Protein AF-A0A0M9YTD0-F1 (afdb_monomer)

Foldseek 3Di:
DPDPDDDDPVVVVVVVVVVVVVVVVVVVVVVLLVVLLVVLVVPDALVVSCVVPVNDSVVSCVSCVVSVSDPPDDDPDDPVNVVVVVVVPDDDD

Secondary structure (DSSP, 8-state):
-----PPPHHHHHHHHHHHHHHHHHHHHHHHHHHHHHHHHHHT--HHHHHHHHS--HHHHHHHHHHTT----PPPSSSHHHHHHHHHHT----

Sequence (93 aa):
MATDHTPDDENQRIYARHKRHHEAAKAELEEVRKRAADDLLAGSTPAELAKLTGLSDEFFRRIARNVGAERKREPTVGREIEAKRAQAAEPSK

Ra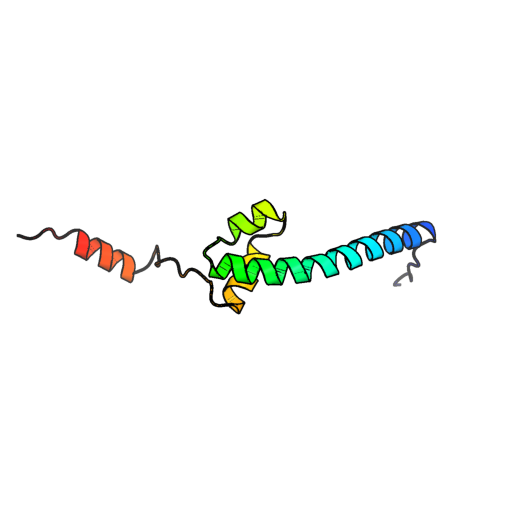dius of gyration: 23.82 Å; Cα contacts (8 Å, |Δi|>4): 39; chains: 1; bounding box: 40×36×78 Å

Solvent-accessible surface area (backbone atoms only — not comparable to full-atom values): 5603 Å² total; per-residue (Å²): 132,87,74,86,80,72,76,52,75,66,54,50,49,54,50,53,53,51,49,52,54,52,54,54,51,53,58,52,49,56,55,51,52,55,52,49,48,55,42,29,66,75,64,53,50,38,63,59,54,16,70,75,69,74,49,57,43,66,62,40,46,53,46,24,57,74,73,67,43,56,78,78,71,76,76,88,70,56,72,70,45,54,51,53,51,55,60,71,68,60,74,81,129

Mean predicted aligned error: 10.69 Å

Nearest PDB structures (foldseek):
  7dwm-assembly1_B  TM=4.301E-01  e=1.533E+00  Hapunavirus VP882
  2zuc-assembly1_B  TM=4.796E-01  e=1.990E+00  Saccharolobus solfataricus
  6fal-assembly1_A  TM=6.352E-01  e=8.358E+00  Escherichia coli
  1tro-assembly2_E  TM=6.408E-01  e=8.921E+00  Escherichia coli str. K-12 substr. W3110

pLDDT: mean 85.11, std 11.89, range [45.44, 95.94]

Structure (mmCIF, N/CA/C/O backbone):
data_AF-A0A0M9YTD0-F1
#
_entry.id   AF-A0A0M9YTD0-F1
#
loop_
_atom_site.group_PDB
_atom_site.id
_atom_site.type_symbol
_atom_site.label_atom_id
_atom_site.label_alt_id
_atom_site.label_comp_id
_atom_site.label_asym_id
_atom_site.label_entity_id
_atom_site.label_seq_id
_atom_site.pdbx_PDB_ins_code
_atom_site.Cartn_x
_atom_site.Cartn_y
_atom_site.Cartn_z
_atom_site.occupancy
_atom_site.B_iso_or_equiv
_atom_site.auth_seq_id
_atom_site.auth_comp_id
_atom_site.auth_asym_id
_atom_site.auth_atom_id
_atom_site.pdbx_PDB_model_num
ATOM 1 N N . MET A 1 1 ? 3.440 26.827 -31.242 1.00 45.44 1 MET A N 1
ATOM 2 C CA . MET A 1 1 ? 4.005 25.690 -31.993 1.00 45.44 1 MET A CA 1
ATOM 3 C C . MET A 1 1 ? 4.343 24.619 -30.973 1.00 45.44 1 MET A C 1
ATOM 5 O O . MET A 1 1 ? 5.277 24.821 -30.210 1.00 45.44 1 MET A O 1
ATOM 9 N N . ALA A 1 2 ? 3.533 23.566 -30.865 1.00 57.47 2 ALA A N 1
ATOM 10 C CA . ALA A 1 2 ? 3.935 22.388 -30.105 1.00 57.47 2 ALA A CA 1
ATOM 11 C C . ALA A 1 2 ? 4.962 21.666 -30.979 1.00 57.47 2 ALA A C 1
ATOM 13 O O . ALA A 1 2 ? 4.621 21.197 -32.059 1.00 57.47 2 ALA A O 1
ATOM 14 N N . THR A 1 3 ? 6.237 21.703 -30.605 1.00 64.56 3 THR A N 1
ATOM 15 C CA . THR A 1 3 ? 7.239 20.869 -31.268 1.00 64.56 3 THR A CA 1
ATOM 16 C C . THR A 1 3 ? 6.958 19.435 -30.858 1.00 64.56 3 THR A C 1
ATOM 18 O O . THR A 1 3 ? 7.052 19.128 -29.668 1.00 64.56 3 THR A O 1
ATOM 21 N N . ASP A 1 4 ? 6.592 18.594 -31.824 1.00 73.62 4 ASP A N 1
ATOM 22 C CA . ASP A 1 4 ? 6.417 17.155 -31.640 1.00 73.62 4 ASP A CA 1
ATOM 23 C C . ASP A 1 4 ? 7.761 16.546 -31.221 1.00 73.62 4 ASP A C 1
ATOM 25 O O . ASP A 1 4 ? 8.602 16.162 -32.035 1.00 73.62 4 ASP A O 1
ATOM 29 N N . HIS A 1 5 ? 8.007 16.547 -29.913 1.00 77.56 5 HIS A N 1
ATOM 30 C CA . HIS A 1 5 ? 9.204 15.980 -29.325 1.00 77.56 5 HIS A CA 1
ATOM 31 C C . HIS A 1 5 ? 9.121 14.459 -29.438 1.00 77.56 5 HIS A C 1
ATOM 33 O O . HIS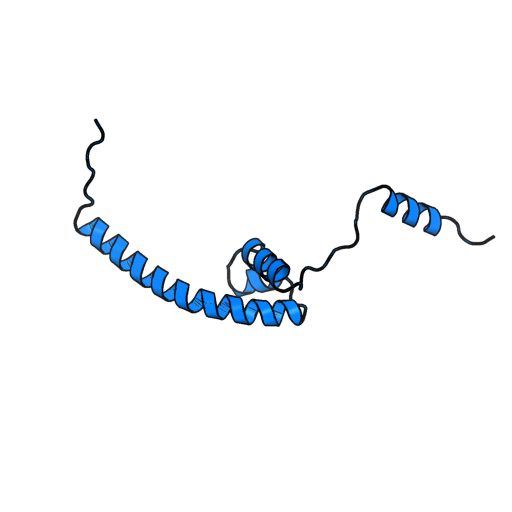 A 1 5 ? 8.332 13.814 -28.747 1.00 77.56 5 HIS A O 1
ATOM 39 N N . THR A 1 6 ? 9.948 13.895 -30.315 1.00 79.75 6 THR A N 1
ATOM 40 C CA . THR A 1 6 ? 10.161 12.449 -30.389 1.00 79.75 6 THR A CA 1
ATOM 41 C C . THR A 1 6 ? 11.368 12.102 -29.516 1.00 79.75 6 THR A C 1
ATOM 43 O O . THR A 1 6 ? 12.451 12.634 -29.777 1.00 79.75 6 THR A O 1
ATOM 46 N N . PRO A 1 7 ? 11.218 11.251 -28.484 1.00 79.81 7 PRO A N 1
ATOM 47 C CA . PRO A 1 7 ? 12.346 10.804 -27.675 1.00 79.81 7 PRO A CA 1
ATOM 48 C C . PRO A 1 7 ? 13.363 10.060 -28.541 1.00 79.81 7 PRO A C 1
ATOM 50 O O . PRO A 1 7 ? 12.980 9.215 -29.354 1.00 79.81 7 PRO A O 1
ATOM 53 N N . ASP A 1 8 ? 14.646 10.350 -28.343 1.00 87.06 8 ASP A N 1
ATOM 54 C CA . ASP A 1 8 ? 15.737 9.621 -28.993 1.00 87.06 8 ASP A CA 1
ATOM 55 C C . ASP A 1 8 ? 15.798 8.139 -28.559 1.00 87.06 8 ASP A C 1
ATOM 57 O O . ASP A 1 8 ? 15.155 7.702 -27.597 1.00 87.06 8 ASP A O 1
ATOM 61 N N . ASP A 1 9 ? 16.578 7.342 -29.290 1.00 86.81 9 ASP A N 1
ATOM 62 C CA . ASP A 1 9 ? 16.686 5.894 -29.076 1.00 86.81 9 ASP A CA 1
ATOM 63 C C . ASP A 1 9 ? 17.193 5.524 -27.672 1.00 86.81 9 ASP A C 1
ATOM 65 O O . ASP A 1 9 ? 16.851 4.462 -27.140 1.00 86.81 9 ASP A O 1
ATOM 69 N N . GLU A 1 10 ? 18.009 6.378 -27.051 1.00 88.75 10 GLU A N 1
ATOM 70 C CA . GLU A 1 10 ? 18.512 6.161 -25.695 1.00 88.75 10 GLU A CA 1
ATOM 71 C C . GLU A 1 10 ? 17.387 6.317 -24.667 1.00 88.75 10 GLU A C 1
ATOM 73 O O . GLU A 1 10 ? 17.163 5.417 -23.847 1.00 88.75 10 GLU A O 1
ATOM 78 N N . ASN A 1 11 ? 16.605 7.392 -24.773 1.00 90.12 11 ASN A N 1
ATOM 79 C CA . ASN A 1 11 ? 15.432 7.622 -23.938 1.00 90.12 11 ASN A CA 1
ATOM 80 C C . ASN A 1 11 ? 14.396 6.506 -24.105 1.00 90.12 11 ASN A C 1
ATOM 82 O O . ASN A 1 11 ? 13.882 5.981 -23.113 1.00 90.12 11 ASN A O 1
ATOM 86 N N . GLN A 1 12 ? 14.144 6.057 -25.338 1.00 91.69 12 GLN A N 1
ATOM 87 C CA . GLN A 1 12 ? 13.238 4.933 -25.589 1.00 91.69 12 GLN A CA 1
ATOM 88 C C . GLN A 1 12 ? 13.693 3.647 -24.883 1.00 91.69 12 GLN A C 1
ATOM 90 O O . GLN A 1 12 ? 12.871 2.946 -24.284 1.00 91.69 12 GLN A O 1
ATOM 95 N N . ARG A 1 13 ? 14.998 3.343 -24.879 1.00 91.81 13 ARG A N 1
ATOM 96 C CA . ARG A 1 13 ? 15.550 2.177 -24.163 1.00 91.81 13 ARG A CA 1
ATOM 97 C C . ARG A 1 13 ? 15.415 2.313 -22.648 1.00 91.81 13 ARG A C 1
ATOM 99 O O . ARG A 1 13 ? 15.050 1.337 -21.987 1.00 91.81 13 ARG A O 1
ATOM 106 N N . ILE A 1 14 ? 15.675 3.500 -22.096 1.00 92.94 14 ILE A N 1
ATOM 107 C CA . ILE A 1 14 ? 15.513 3.779 -20.661 1.00 92.94 14 ILE A CA 1
ATOM 108 C C . ILE A 1 14 ? 14.053 3.570 -20.246 1.00 92.94 14 ILE A C 1
ATOM 110 O O . ILE A 1 14 ? 13.785 2.845 -19.283 1.00 92.94 14 ILE A O 1
ATOM 114 N N . TYR A 1 15 ? 13.107 4.129 -21.000 1.00 92.50 15 TYR A N 1
ATOM 115 C CA . TYR A 1 15 ? 11.682 3.989 -20.713 1.00 92.50 15 TYR A CA 1
ATOM 116 C C . TYR A 1 15 ? 11.188 2.556 -20.889 1.00 92.50 15 TYR A C 1
ATOM 118 O O . TYR A 1 15 ? 10.432 2.070 -20.051 1.00 92.50 15 TYR A O 1
ATOM 126 N N . ALA A 1 16 ? 11.657 1.834 -21.909 1.00 92.56 16 ALA A N 1
ATOM 127 C CA . ALA A 1 16 ? 11.325 0.424 -22.085 1.00 92.56 16 ALA A CA 1
ATOM 128 C C . ALA A 1 16 ? 11.822 -0.435 -20.909 1.00 92.56 16 ALA A C 1
ATOM 130 O O . ALA A 1 16 ? 11.089 -1.301 -20.427 1.00 92.56 16 ALA A O 1
ATOM 131 N N . ARG A 1 17 ? 13.037 -0.177 -20.403 1.00 92.38 17 ARG A N 1
ATOM 132 C CA . ARG A 1 17 ? 13.567 -0.858 -19.211 1.00 92.38 17 ARG A CA 1
ATOM 133 C C . ARG A 1 17 ? 12.723 -0.542 -17.978 1.00 92.38 17 ARG A C 1
ATOM 135 O O . ARG A 1 17 ? 12.312 -1.463 -17.279 1.00 92.38 17 ARG A O 1
ATOM 142 N N . HIS A 1 18 ? 12.422 0.734 -17.742 1.00 92.81 18 HIS A N 1
ATOM 143 C CA . HIS A 1 18 ? 11.574 1.147 -16.624 1.00 92.81 18 HIS A CA 1
ATOM 144 C C . HIS A 1 18 ? 10.179 0.506 -16.695 1.00 92.81 18 HIS A C 1
ATOM 146 O O . HIS A 1 18 ? 9.712 -0.051 -15.704 1.00 92.81 18 HIS A O 1
ATOM 152 N N . LYS A 1 19 ? 9.551 0.500 -17.878 1.00 93.38 19 LYS A N 1
ATOM 153 C CA . LYS A 1 19 ? 8.239 -0.112 -18.112 1.00 93.38 19 LYS A CA 1
ATOM 154 C C . LYS A 1 19 ? 8.214 -1.586 -17.707 1.00 93.38 19 LYS A C 1
ATOM 156 O O . LYS A 1 19 ? 7.304 -1.986 -16.992 1.00 93.38 19 LYS A O 1
ATOM 161 N N . ARG A 1 20 ? 9.223 -2.373 -18.094 1.00 92.31 20 ARG A N 1
ATOM 162 C CA . ARG A 1 20 ? 9.306 -3.801 -17.731 1.00 92.31 20 ARG A CA 1
ATOM 163 C C . ARG A 1 20 ? 9.374 -4.012 -16.219 1.00 92.31 20 ARG A C 1
ATOM 165 O O . ARG A 1 20 ? 8.660 -4.858 -15.691 1.00 92.31 20 ARG A O 1
ATOM 172 N N . HIS A 1 21 ? 10.197 -3.230 -15.518 1.00 90.81 21 HIS A N 1
ATOM 173 C CA . HIS A 1 21 ? 10.273 -3.304 -14.055 1.00 90.81 21 HIS A CA 1
ATOM 174 C C . HIS A 1 21 ? 8.951 -2.906 -13.397 1.00 90.81 21 HIS A C 1
ATOM 176 O O . HIS A 1 21 ? 8.501 -3.567 -12.468 1.00 90.81 21 HIS A O 1
ATOM 182 N N . HIS A 1 22 ? 8.303 -1.858 -13.906 1.00 90.94 22 HIS A N 1
ATOM 183 C CA . HIS A 1 22 ? 7.012 -1.412 -13.399 1.00 90.94 22 HIS A CA 1
ATOM 184 C C . HIS A 1 22 ? 5.903 -2.449 -13.640 1.00 90.94 22 HIS A C 1
ATOM 186 O O . HIS A 1 22 ? 5.047 -2.654 -12.784 1.00 90.94 22 HIS A O 1
ATOM 192 N N . GLU A 1 23 ? 5.899 -3.124 -14.789 1.00 90.25 23 GLU A N 1
ATOM 193 C CA . GLU A 1 23 ? 4.950 -4.204 -15.085 1.00 90.25 23 GLU A CA 1
ATOM 194 C C . GLU A 1 23 ? 5.140 -5.406 -14.153 1.00 90.25 23 GLU A C 1
ATOM 196 O O . GLU A 1 23 ? 4.150 -5.922 -13.635 1.00 90.25 23 GLU A O 1
ATOM 201 N N . ALA A 1 24 ? 6.386 -5.798 -13.871 1.00 86.94 24 ALA A N 1
ATOM 202 C CA . ALA A 1 24 ? 6.682 -6.837 -12.884 1.00 86.94 24 ALA A CA 1
ATOM 203 C C . ALA A 1 24 ? 6.209 -6.431 -11.475 1.00 86.94 24 ALA A C 1
ATOM 205 O O . ALA A 1 24 ? 5.457 -7.167 -10.841 1.00 86.94 24 ALA A O 1
ATOM 206 N N . ALA A 1 25 ? 6.536 -5.210 -11.038 1.00 87.00 25 ALA A N 1
ATOM 207 C CA . ALA A 1 25 ? 6.090 -4.675 -9.750 1.00 87.00 25 ALA A CA 1
ATOM 208 C C . ALA A 1 25 ? 4.556 -4.599 -9.642 1.00 87.00 25 ALA A C 1
ATOM 210 O O . ALA A 1 25 ? 3.983 -4.790 -8.571 1.00 87.00 25 ALA A O 1
ATOM 211 N N . LYS A 1 26 ? 3.858 -4.347 -10.756 1.00 87.62 26 LYS A N 1
ATOM 212 C CA . LYS A 1 26 ? 2.392 -4.338 -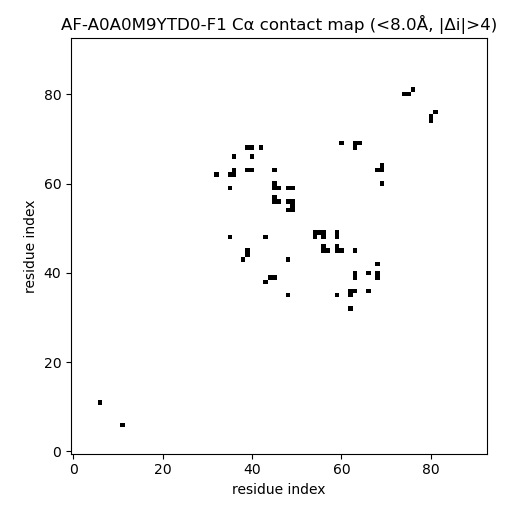10.792 1.00 87.62 26 LYS A CA 1
ATOM 213 C C . LYS A 1 26 ? 1.799 -5.724 -10.525 1.00 87.62 26 LYS A C 1
ATOM 215 O O . LYS A 1 26 ? 0.753 -5.799 -9.886 1.00 87.62 26 LYS A O 1
ATOM 220 N N . ALA A 1 27 ? 2.437 -6.793 -11.000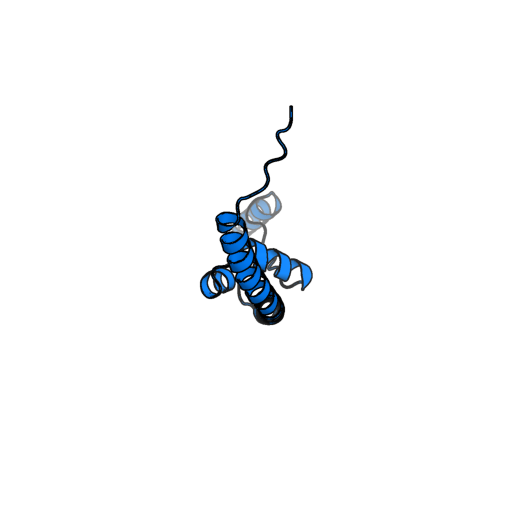 1.00 85.50 27 ALA A N 1
ATOM 221 C CA . ALA A 1 27 ? 1.988 -8.156 -10.722 1.00 85.50 27 ALA A CA 1
ATOM 222 C C . ALA A 1 27 ? 2.115 -8.485 -9.225 1.00 85.50 27 ALA A C 1
ATOM 224 O O . ALA A 1 27 ? 1.156 -8.960 -8.619 1.00 85.50 27 ALA A O 1
ATOM 225 N N . GLU A 1 28 ? 3.250 -8.135 -8.617 1.00 89.50 28 GLU A N 1
ATOM 226 C CA . GLU A 1 28 ? 3.492 -8.306 -7.177 1.00 89.50 28 GLU A CA 1
ATOM 227 C C . GLU A 1 28 ? 2.519 -7.472 -6.326 1.00 89.50 28 GLU A C 1
ATOM 229 O O . GLU A 1 28 ? 2.009 -7.937 -5.308 1.00 89.50 28 GLU A O 1
ATOM 234 N N . LEU A 1 29 ? 2.179 -6.257 -6.772 1.00 91.12 29 LEU A N 1
ATOM 235 C CA . LEU A 1 29 ? 1.232 -5.376 -6.080 1.00 91.12 29 LEU A CA 1
ATOM 236 C C . LEU A 1 29 ? -0.158 -5.999 -5.892 1.00 91.12 29 LEU A C 1
ATOM 238 O O . LEU A 1 29 ? -0.813 -5.713 -4.888 1.00 91.12 29 LEU A O 1
ATOM 242 N N . GLU A 1 30 ? -0.633 -6.829 -6.824 1.00 91.00 30 GLU A N 1
ATOM 243 C CA . GLU A 1 30 ? -1.923 -7.510 -6.656 1.00 91.00 30 GLU A CA 1
ATOM 244 C C . GLU A 1 30 ? -1.865 -8.584 -5.562 1.00 91.00 30 GLU A C 1
ATOM 246 O O . GLU A 1 30 ? -2.832 -8.759 -4.817 1.00 91.00 30 GLU A O 1
ATOM 251 N N . GLU A 1 31 ? -0.733 -9.271 -5.411 1.00 92.06 31 GLU A N 1
ATOM 252 C CA . GLU A 1 31 ? -0.519 -10.222 -4.319 1.00 92.06 31 GLU A CA 1
ATOM 253 C C . GLU A 1 31 ? -0.413 -9.500 -2.971 1.00 92.06 31 GLU A C 1
ATOM 255 O O . GLU A 1 31 ? -1.093 -9.877 -2.012 1.00 92.06 31 GLU A O 1
ATOM 260 N N . VAL A 1 32 ? 0.323 -8.383 -2.929 1.00 93.94 32 VAL A N 1
ATOM 261 C CA . VAL A 1 32 ? 0.401 -7.510 -1.748 1.00 93.94 32 VAL A CA 1
ATOM 262 C C . VAL A 1 32 ? -0.986 -7.027 -1.332 1.00 93.94 32 VAL A C 1
ATOM 264 O O . VAL A 1 32 ? -1.300 -7.050 -0.147 1.00 93.94 32 VAL A O 1
ATOM 267 N N . ARG A 1 33 ? -1.854 -6.626 -2.273 1.00 94.31 33 ARG A N 1
ATOM 268 C CA . ARG A 1 33 ? -3.227 -6.199 -1.945 1.00 94.31 33 ARG A CA 1
ATOM 269 C C . ARG A 1 33 ? -4.048 -7.300 -1.293 1.00 94.31 33 ARG A C 1
ATOM 271 O O . ARG A 1 33 ? -4.748 -7.019 -0.323 1.00 94.31 33 ARG A O 1
ATOM 278 N N . LYS A 1 34 ? -3.986 -8.520 -1.833 1.00 93.75 34 LYS A N 1
AT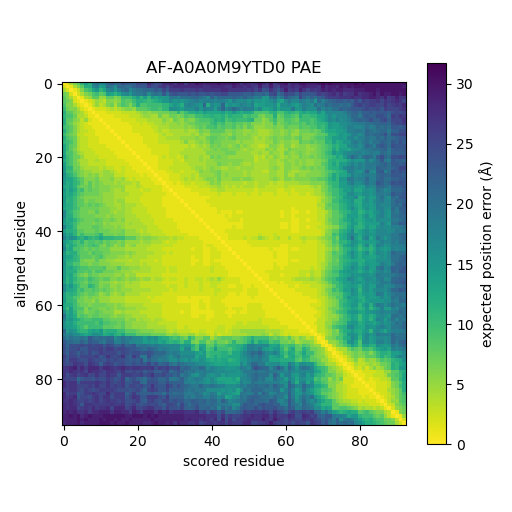OM 279 C CA . LYS A 1 34 ? -4.713 -9.671 -1.280 1.00 93.75 34 LYS A CA 1
ATOM 280 C C . LYS A 1 34 ? -4.240 -9.959 0.136 1.00 93.75 34 LYS A C 1
ATOM 282 O O . LYS A 1 34 ? -5.055 -10.001 1.048 1.00 93.75 34 LYS A O 1
ATOM 287 N N . ARG A 1 35 ? -2.923 -10.050 0.332 1.00 95.56 35 ARG A N 1
ATOM 288 C CA . ARG A 1 35 ? -2.368 -10.342 1.651 1.00 95.56 35 ARG A CA 1
ATOM 289 C C . ARG A 1 35 ? -2.645 -9.229 2.660 1.00 95.56 35 ARG A C 1
ATOM 291 O O . ARG A 1 35 ? -3.024 -9.504 3.791 1.00 95.56 35 ARG A O 1
ATOM 298 N N . ALA A 1 36 ? -2.543 -7.975 2.225 1.00 95.94 36 ALA A N 1
ATOM 299 C CA . ALA A 1 36 ? -2.859 -6.825 3.056 1.00 95.94 36 ALA A CA 1
ATOM 300 C C . ALA A 1 36 ? -4.321 -6.816 3.514 1.00 95.94 36 ALA A C 1
ATOM 302 O O . ALA A 1 36 ? -4.586 -6.417 4.641 1.00 95.94 36 ALA A O 1
ATOM 303 N N . ALA A 1 37 ? -5.270 -7.245 2.676 1.00 95.12 37 ALA A N 1
ATOM 304 C CA . ALA A 1 37 ? -6.667 -7.373 3.085 1.00 95.12 37 ALA A CA 1
ATOM 305 C C . ALA A 1 37 ? -6.831 -8.367 4.246 1.00 95.12 37 ALA A C 1
ATOM 307 O O . ALA A 1 37 ? -7.471 -8.027 5.243 1.00 95.12 37 ALA A O 1
ATOM 308 N N . ASP A 1 38 ? -6.210 -9.544 4.142 1.00 95.38 38 ASP A N 1
ATOM 309 C CA . ASP A 1 38 ? -6.244 -10.572 5.188 1.00 95.38 38 ASP A CA 1
ATOM 310 C C . ASP A 1 38 ? -5.590 -10.072 6.484 1.00 95.38 38 ASP A C 1
ATOM 312 O O . ASP A 1 38 ? -6.168 -10.193 7.564 1.00 95.38 38 ASP A O 1
ATOM 316 N N . ASP A 1 39 ? -4.416 -9.444 6.379 1.00 95.44 39 ASP A N 1
ATOM 317 C CA . ASP A 1 39 ? -3.675 -8.931 7.534 1.00 95.44 39 ASP A CA 1
ATOM 318 C C . ASP A 1 39 ? -4.431 -7.772 8.220 1.00 95.44 39 ASP A C 1
ATOM 320 O O . ASP A 1 39 ? -4.490 -7.694 9.450 1.00 95.44 39 ASP A O 1
ATOM 324 N N . LEU A 1 40 ? -5.083 -6.888 7.452 1.00 94.56 40 LEU A N 1
ATOM 325 C CA . LEU A 1 40 ? -5.930 -5.817 7.994 1.00 94.56 40 LEU A CA 1
ATOM 326 C C . LEU A 1 40 ? -7.149 -6.379 8.741 1.00 94.56 40 LEU A C 1
ATOM 328 O O . LEU A 1 40 ? -7.483 -5.878 9.815 1.00 94.56 40 LEU A O 1
ATOM 332 N N . LEU A 1 41 ? -7.787 -7.429 8.212 1.00 92.56 41 LEU A N 1
ATOM 333 C CA . LEU A 1 41 ? -8.884 -8.131 8.890 1.00 92.56 41 LEU A CA 1
ATOM 334 C C . LEU A 1 41 ? -8.407 -8.867 10.151 1.00 92.56 41 LEU A C 1
ATOM 336 O O . LEU A 1 41 ? -9.132 -8.906 11.143 1.00 92.56 41 LEU A O 1
ATOM 340 N N . ALA A 1 42 ? -7.176 -9.386 10.147 1.00 93.38 42 ALA A N 1
ATOM 341 C CA . ALA A 1 42 ? -6.535 -9.987 11.317 1.00 93.38 42 ALA A CA 1
ATOM 342 C C . ALA A 1 42 ? -6.121 -8.956 12.386 1.00 93.38 42 ALA A C 1
ATOM 344 O O . ALA A 1 42 ? -5.805 -9.325 13.517 1.00 93.38 42 ALA A O 1
ATOM 345 N N . GLY A 1 43 ? -6.151 -7.660 12.058 1.00 91.00 43 GLY A N 1
ATOM 346 C CA . GLY A 1 43 ? -5.911 -6.567 12.996 1.00 91.00 43 GLY A CA 1
ATOM 347 C C . GLY A 1 43 ? -4.563 -5.861 12.845 1.00 91.00 43 GLY A C 1
ATOM 348 O O . GLY A 1 43 ? -4.218 -5.052 13.712 1.00 91.00 43 GLY A O 1
ATOM 349 N N . SER A 1 44 ? -3.813 -6.095 11.770 1.00 93.31 44 SER A N 1
ATOM 350 C CA . SER A 1 44 ? -2.677 -5.236 11.428 1.00 93.31 44 SER A CA 1
ATOM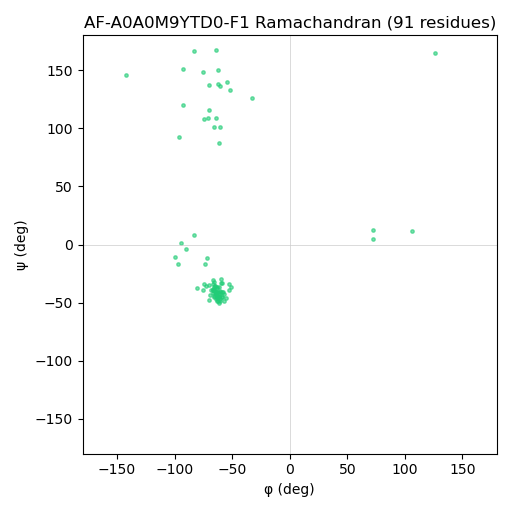 351 C C . SER A 1 44 ? -3.140 -3.809 11.131 1.00 93.31 44 SER A C 1
ATOM 353 O O . SER A 1 44 ? -4.257 -3.563 10.672 1.00 93.31 44 SER A O 1
ATOM 355 N N . THR A 1 45 ? -2.282 -2.831 11.405 1.00 93.25 45 THR A N 1
ATOM 356 C CA . THR A 1 45 ? -2.554 -1.428 11.089 1.00 93.25 45 THR A CA 1
ATOM 357 C C . THR A 1 45 ? -2.000 -1.044 9.713 1.00 93.25 45 THR A C 1
ATOM 359 O O . THR A 1 45 ? -0.960 -1.555 9.296 1.00 93.25 45 THR A O 1
ATOM 362 N N . PRO A 1 46 ? -2.619 -0.067 9.017 1.00 93.56 46 PRO A N 1
ATOM 363 C CA . PRO A 1 46 ? -2.078 0.469 7.766 1.00 93.56 46 PRO A CA 1
ATOM 364 C C . PRO A 1 46 ? -0.620 0.948 7.859 1.00 93.56 46 PRO A C 1
ATOM 366 O O . PRO A 1 46 ? 0.129 0.795 6.901 1.00 93.56 46 PRO A O 1
ATOM 369 N N . ALA A 1 47 ? -0.210 1.494 9.010 1.00 93.69 47 ALA A N 1
ATOM 370 C CA . ALA A 1 47 ? 1.149 1.989 9.232 1.00 93.69 47 ALA A CA 1
ATOM 371 C C . ALA A 1 47 ? 2.182 0.854 9.373 1.00 93.69 47 ALA A C 1
ATOM 373 O O . ALA A 1 47 ? 3.312 0.978 8.905 1.00 93.69 47 ALA A O 1
ATOM 374 N N . GLU A 1 48 ? 1.806 -0.271 9.991 1.00 94.50 48 GLU A N 1
ATOM 375 C CA . GLU A 1 48 ? 2.674 -1.454 10.077 1.00 94.50 48 GLU A CA 1
ATOM 376 C C . GLU A 1 48 ? 2.915 -2.056 8.690 1.00 94.50 48 GLU A C 1
ATOM 378 O O . GLU A 1 48 ? 4.059 -2.338 8.332 1.00 94.50 48 GLU A O 1
ATOM 383 N N . LEU A 1 49 ? 1.860 -2.176 7.878 1.00 94.94 49 LEU A N 1
ATOM 384 C CA . LEU A 1 49 ? 1.971 -2.690 6.511 1.00 94.94 49 LEU A CA 1
ATOM 385 C C . LEU A 1 49 ? 2.775 -1.751 5.600 1.00 94.94 49 LEU A C 1
ATOM 387 O O . LEU A 1 49 ? 3.600 -2.214 4.810 1.00 94.94 49 LEU A O 1
ATOM 391 N N . ALA A 1 50 ? 2.604 -0.436 5.749 1.00 95.62 50 ALA A N 1
ATOM 392 C CA . ALA A 1 50 ? 3.418 0.563 5.058 1.00 95.62 50 ALA A CA 1
ATOM 393 C C . ALA A 1 50 ? 4.907 0.419 5.384 1.00 95.62 50 ALA A C 1
ATOM 395 O O . ALA A 1 50 ? 5.743 0.374 4.483 1.00 95.62 50 ALA A O 1
ATOM 396 N N . LYS A 1 51 ? 5.244 0.245 6.666 1.00 95.94 51 LYS A N 1
ATOM 397 C CA . LYS A 1 51 ? 6.631 0.051 7.104 1.00 95.94 51 LYS A CA 1
ATOM 398 C C . LYS A 1 51 ? 7.264 -1.224 6.536 1.00 95.94 51 LYS A C 1
ATOM 400 O O . LYS A 1 51 ? 8.452 -1.212 6.231 1.00 95.94 51 LYS A O 1
ATOM 405 N N . LEU A 1 52 ? 6.497 -2.309 6.408 1.00 94.56 52 LEU A N 1
ATOM 406 C CA . LEU A 1 52 ? 6.996 -3.588 5.888 1.00 94.56 52 LEU A CA 1
ATOM 407 C C . LEU A 1 52 ? 7.189 -3.582 4.370 1.00 94.56 52 LEU A C 1
ATOM 409 O O . LEU A 1 52 ? 8.142 -4.167 3.868 1.00 94.56 52 LEU A O 1
ATOM 413 N N . THR A 1 53 ? 6.278 -2.939 3.645 1.00 92.81 53 THR A N 1
ATOM 414 C CA . THR A 1 53 ? 6.242 -2.990 2.174 1.00 92.81 53 THR A CA 1
ATOM 415 C C . THR A 1 53 ? 6.926 -1.801 1.505 1.00 92.81 53 THR A C 1
ATOM 417 O O . THR A 1 53 ? 7.194 -1.844 0.308 1.00 92.81 53 THR A O 1
ATOM 420 N N . GLY A 1 54 ? 7.171 -0.715 2.244 1.00 93.31 54 GLY A N 1
ATOM 421 C CA . GLY A 1 54 ? 7.645 0.555 1.691 1.00 93.31 54 GLY A CA 1
ATOM 422 C C . GLY A 1 54 ? 6.582 1.326 0.896 1.00 93.31 54 GLY 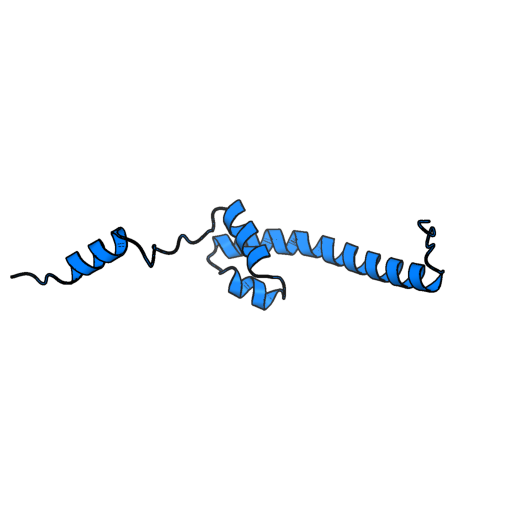A C 1
ATOM 423 O O . GLY A 1 54 ? 6.892 2.367 0.316 1.00 93.31 54 GLY A O 1
ATOM 424 N N . LEU A 1 55 ? 5.335 0.841 0.856 1.00 93.81 55 LEU A N 1
ATOM 425 C CA . LEU A 1 55 ? 4.203 1.540 0.246 1.00 93.81 55 LEU A CA 1
ATOM 426 C C . LEU A 1 55 ? 3.607 2.562 1.225 1.00 93.81 55 LEU A C 1
ATOM 428 O O . LEU A 1 55 ? 3.892 2.553 2.419 1.00 93.81 55 LEU A O 1
ATOM 432 N N . SER A 1 56 ? 2.761 3.463 0.725 1.00 95.06 56 SER A N 1
ATOM 433 C CA . SER A 1 56 ? 2.174 4.518 1.556 1.00 95.06 56 SER A CA 1
ATOM 434 C C . SER A 1 56 ? 1.060 4.010 2.476 1.00 95.06 56 SER A C 1
ATOM 436 O O . SER A 1 56 ? 0.270 3.143 2.106 1.00 95.06 56 SER A O 1
ATOM 438 N N . ASP A 1 57 ? 0.904 4.632 3.647 1.00 93.75 57 ASP A N 1
ATOM 439 C CA . ASP A 1 57 ? -0.217 4.366 4.559 1.00 93.75 57 ASP A CA 1
ATOM 440 C C . ASP A 1 57 ? -1.586 4.481 3.871 1.00 93.75 57 ASP A C 1
ATOM 442 O O . ASP A 1 57 ? -2.494 3.697 4.147 1.00 93.75 57 ASP A O 1
ATOM 446 N N . GLU A 1 58 ? -1.760 5.465 2.979 1.00 95.50 58 GLU A N 1
ATOM 447 C CA . GLU A 1 58 ? -3.042 5.703 2.301 1.00 95.50 58 GLU A CA 1
ATOM 448 C C . GLU A 1 58 ? -3.414 4.556 1.355 1.00 95.50 58 GLU A C 1
ATOM 450 O O . GLU A 1 58 ? -4.598 4.236 1.220 1.00 95.50 58 GLU A O 1
ATOM 455 N N . PHE A 1 59 ? -2.423 3.877 0.764 1.00 95.25 59 PHE A N 1
ATOM 456 C CA . PHE A 1 59 ? -2.657 2.661 -0.013 1.00 95.25 59 PHE A CA 1
ATOM 457 C C . PHE A 1 59 ? -3.368 1.601 0.840 1.00 95.25 59 PHE A C 1
ATOM 459 O O . PHE A 1 59 ? -4.413 1.085 0.440 1.00 95.25 59 PHE A O 1
ATOM 466 N N . PHE A 1 60 ? -2.874 1.348 2.054 1.00 95.81 60 PHE A N 1
ATOM 467 C CA . PHE A 1 60 ? -3.467 0.373 2.972 1.00 95.81 60 PHE A CA 1
ATOM 468 C C . PHE A 1 60 ? -4.766 0.857 3.616 1.00 95.81 60 PHE A C 1
ATOM 470 O O . PHE A 1 60 ? -5.679 0.058 3.805 1.00 95.81 60 PHE A O 1
ATOM 477 N N . ARG A 1 61 ? -4.916 2.159 3.895 1.00 94.25 61 ARG A N 1
ATOM 478 C CA . ARG A 1 61 ? -6.193 2.720 4.379 1.00 94.25 61 ARG A CA 1
ATOM 479 C C . ARG A 1 61 ? -7.313 2.520 3.368 1.00 94.25 61 ARG A C 1
ATOM 481 O O . ARG A 1 61 ? -8.425 2.175 3.756 1.00 94.25 61 ARG A O 1
ATOM 488 N N . ARG A 1 62 ? -7.032 2.684 2.072 1.00 94.38 62 ARG A N 1
ATOM 489 C CA . ARG A 1 62 ? -8.020 2.422 1.020 1.00 94.38 62 ARG A CA 1
ATOM 490 C C . ARG A 1 62 ? -8.443 0.952 0.993 1.00 94.38 62 ARG A C 1
ATOM 492 O O . ARG A 1 62 ? -9.630 0.676 0.852 1.00 94.38 62 ARG A O 1
ATOM 499 N N . ILE A 1 63 ? -7.502 0.025 1.174 1.00 94.75 63 ILE A N 1
ATOM 500 C CA . ILE A 1 63 ? -7.809 -1.410 1.282 1.00 94.75 63 ILE A CA 1
ATOM 501 C C . ILE A 1 63 ? -8.658 -1.675 2.532 1.00 94.75 63 ILE A C 1
ATOM 503 O O . ILE A 1 63 ? -9.700 -2.313 2.425 1.00 94.75 63 ILE A O 1
ATOM 507 N N . ALA A 1 64 ? -8.280 -1.112 3.684 1.00 93.69 64 ALA A N 1
ATOM 508 C CA . ALA A 1 64 ? -9.018 -1.261 4.938 1.00 93.69 64 ALA A CA 1
ATOM 509 C C . ALA A 1 64 ? -10.472 -0.774 4.825 1.00 93.69 64 ALA A C 1
ATOM 511 O O . ALA A 1 64 ? -11.379 -1.443 5.312 1.00 93.69 64 ALA A O 1
ATOM 512 N N . ARG A 1 65 ? -10.711 0.351 4.135 1.00 93.25 65 ARG A N 1
ATOM 513 C CA . ARG A 1 65 ? -12.066 0.848 3.842 1.00 93.25 65 ARG A CA 1
ATOM 514 C C . ARG A 1 65 ? -12.850 -0.118 2.957 1.00 93.25 65 ARG A C 1
ATOM 516 O O . ARG A 1 65 ? -14.000 -0.413 3.258 1.00 93.25 65 ARG A O 1
ATOM 523 N N . ASN A 1 66 ? -12.227 -0.635 1.897 1.00 93.44 66 ASN A N 1
ATOM 524 C CA . ASN A 1 66 ? -12.884 -1.552 0.962 1.00 93.44 66 ASN A CA 1
ATOM 525 C C . ASN A 1 66 ? -13.280 -2.884 1.616 1.00 93.44 66 ASN A C 1
ATOM 527 O O . ASN A 1 66 ? -14.314 -3.443 1.268 1.00 93.44 66 ASN A O 1
ATOM 531 N N . VAL A 1 67 ? -12.465 -3.388 2.547 1.00 92.88 67 VAL A N 1
ATOM 532 C CA . VAL A 1 67 ? -12.697 -4.675 3.231 1.00 92.88 67 VAL A CA 1
ATOM 533 C C . VAL A 1 67 ? -13.421 -4.529 4.572 1.00 92.88 67 VAL A C 1
ATOM 535 O O . VAL A 1 67 ? -13.650 -5.518 5.258 1.00 92.88 67 VAL A O 1
ATOM 538 N N . GLY A 1 68 ? -13.780 -3.303 4.970 1.00 89.56 68 GLY A N 1
ATOM 539 C CA . GLY A 1 68 ? -14.468 -3.033 6.235 1.00 89.56 68 GLY A CA 1
ATOM 540 C C . GLY A 1 68 ? -13.596 -3.174 7.490 1.00 89.56 68 GLY A C 1
ATOM 541 O O . GLY A 1 68 ? -14.122 -3.150 8.598 1.00 89.56 68 GLY A O 1
ATOM 542 N N . ALA A 1 69 ? -12.273 -3.271 7.341 1.00 87.50 69 ALA A N 1
ATOM 543 C CA . ALA A 1 69 ? -11.305 -3.337 8.440 1.00 87.50 69 ALA A CA 1
ATOM 544 C C . ALA A 1 69 ? -10.932 -1.950 9.010 1.00 87.50 69 ALA A C 1
ATOM 546 O O . ALA A 1 69 ? -9.992 -1.817 9.798 1.00 87.50 69 ALA A O 1
ATOM 547 N N . GLU A 1 70 ? -11.623 -0.881 8.597 1.00 79.81 70 GLU A N 1
ATOM 548 C CA . GLU A 1 70 ? -11.360 0.467 9.094 1.00 79.81 70 GLU A CA 1
ATOM 549 C C . GLU A 1 70 ? -11.665 0.545 10.595 1.00 79.81 70 GLU A C 1
ATOM 551 O O . GLU A 1 70 ? -12.817 0.531 11.036 1.00 79.81 70 GLU A O 1
ATOM 556 N N . ARG A 1 71 ? -10.607 0.656 11.406 1.00 69.00 71 ARG A N 1
ATOM 557 C CA . ARG A 1 71 ? -10.747 0.966 12.827 1.00 69.00 71 ARG A CA 1
ATOM 558 C C . ARG A 1 71 ? -11.310 2.374 12.958 1.00 69.00 71 ARG A C 1
ATOM 560 O O . ARG A 1 71 ? -10.567 3.353 12.864 1.00 69.00 71 ARG A O 1
ATOM 567 N N . LYS A 1 72 ? -12.614 2.472 13.219 1.00 65.75 72 LYS A N 1
ATOM 568 C CA . LYS A 1 72 ? -13.227 3.706 13.711 1.00 65.75 72 LYS A CA 1
ATOM 569 C C . LYS A 1 72 ? -12.568 4.030 15.047 1.00 65.75 72 LYS A C 1
ATOM 571 O O . LYS A 1 72 ? -12.850 3.393 16.057 1.00 65.75 72 LYS A O 1
ATOM 576 N N . ARG A 1 73 ? -11.626 4.975 15.041 1.00 61.38 73 ARG A N 1
ATOM 577 C CA . ARG A 1 73 ? -11.146 5.564 16.292 1.00 61.38 73 ARG A CA 1
ATOM 578 C C . ARG A 1 73 ? -12.340 6.247 16.945 1.00 61.38 73 ARG A C 1
ATOM 580 O O . ARG A 1 73 ? -13.127 6.883 16.242 1.00 61.38 73 ARG A O 1
ATOM 587 N N . GLU A 1 74 ? -12.471 6.106 18.261 1.00 60.31 74 GLU A N 1
ATOM 588 C CA . GLU A 1 74 ? -13.433 6.928 18.987 1.00 60.31 74 GLU A CA 1
ATOM 589 C C . GLU A 1 74 ? -13.139 8.405 18.677 1.00 60.31 74 GLU A C 1
ATOM 591 O O . GLU A 1 74 ? -11.960 8.776 18.572 1.00 60.31 74 GLU A O 1
ATOM 596 N N . PRO A 1 75 ? -14.171 9.246 18.481 1.00 67.44 75 PRO A N 1
ATOM 597 C CA . PRO A 1 75 ? -13.964 10.673 18.297 1.00 67.44 75 PRO A CA 1
ATOM 598 C C . PRO A 1 75 ? -13.088 11.197 19.438 1.00 67.44 75 PRO A C 1
ATOM 600 O O . PRO A 1 75 ? -13.305 10.864 20.596 1.00 67.44 75 PRO A O 1
ATOM 603 N N . THR A 1 76 ? -12.060 11.983 19.136 1.00 74.06 76 THR A N 1
ATOM 604 C CA . THR A 1 76 ? -11.187 12.565 20.173 1.00 74.06 76 THR A CA 1
ATOM 605 C C . THR A 1 76 ? -11.542 14.015 20.488 1.00 74.06 76 THR A C 1
ATOM 607 O O . THR A 1 76 ? -11.058 14.568 21.474 1.00 74.06 76 THR A O 1
ATOM 610 N N . VAL A 1 77 ? -12.404 14.625 19.670 1.00 75.19 77 VAL A N 1
ATOM 611 C CA . VAL A 1 77 ? -12.856 16.016 19.763 1.00 75.19 77 VAL A CA 1
ATOM 612 C C . VAL A 1 77 ? -14.340 16.106 19.391 1.00 75.19 77 VAL A C 1
ATOM 614 O O . VAL A 1 77 ? -14.805 15.352 18.538 1.00 75.19 77 VAL A O 1
ATOM 617 N N . GLY A 1 78 ? -15.083 17.021 20.024 1.00 76.44 78 GLY A N 1
ATOM 618 C CA . GLY A 1 78 ? -16.512 17.259 19.772 1.00 76.44 78 GLY A CA 1
ATOM 619 C C . GLY A 1 78 ? -17.382 17.194 21.034 1.00 76.44 78 GLY A C 1
ATOM 620 O O . GLY A 1 78 ? -16.958 16.667 22.064 1.00 76.44 78 GLY A O 1
ATOM 621 N N . ARG A 1 79 ? -18.619 17.712 20.939 1.00 76.31 79 ARG A N 1
ATOM 622 C CA . ARG A 1 79 ? -19.592 17.804 22.054 1.00 76.31 79 ARG A CA 1
ATOM 623 C C . ARG A 1 79 ? -19.804 16.480 22.794 1.00 76.31 79 ARG A C 1
ATOM 625 O O . ARG A 1 79 ? -19.962 16.476 24.008 1.00 76.31 79 ARG A O 1
ATOM 632 N N . GLU A 1 80 ? -19.783 15.358 22.079 1.00 74.69 80 GLU A N 1
ATOM 633 C CA . GLU A 1 80 ? -19.952 14.016 22.654 1.00 74.69 80 GLU A CA 1
ATOM 634 C C . GLU A 1 80 ? -18.791 13.620 23.584 1.00 74.69 80 GLU A C 1
ATOM 636 O O . GLU A 1 80 ? -18.993 12.941 24.590 1.00 74.69 80 GLU A O 1
ATOM 641 N N . ILE A 1 81 ? -17.575 14.093 23.292 1.00 80.62 81 ILE A N 1
ATOM 642 C CA . ILE A 1 81 ? -16.378 13.842 24.106 1.00 80.62 81 ILE A CA 1
ATOM 643 C C . ILE A 1 81 ? -16.331 14.769 25.316 1.00 80.62 81 ILE A C 1
ATOM 645 O O . ILE A 1 81 ? -15.964 14.328 26.404 1.00 80.62 81 ILE A O 1
ATOM 649 N N . GLU A 1 82 ? -16.760 16.023 25.161 1.00 78.50 82 GLU A N 1
ATOM 650 C CA . GLU A 1 82 ? -16.957 16.943 26.288 1.00 78.50 82 GLU A CA 1
ATOM 651 C C . GLU A 1 82 ? -18.012 16.407 27.263 1.00 78.50 82 GLU A C 1
ATOM 653 O O . GLU A 1 82 ? -17.771 16.391 28.468 1.00 78.50 82 GLU A O 1
ATOM 658 N N . ALA A 1 83 ? -19.125 15.870 26.752 1.00 77.81 83 ALA A N 1
ATOM 659 C CA . ALA A 1 83 ? -20.167 15.246 27.565 1.00 77.81 83 ALA A CA 1
ATOM 660 C C . ALA A 1 83 ? -19.665 13.996 28.314 1.00 77.81 83 ALA A C 1
ATOM 662 O O . ALA A 1 83 ? -19.913 13.866 29.512 1.00 77.81 83 ALA A O 1
ATOM 663 N N . LYS A 1 84 ? -18.902 13.109 27.652 1.00 76.94 84 LYS A N 1
ATOM 664 C CA . LYS A 1 84 ? -18.263 11.947 28.304 1.00 76.94 84 LYS A CA 1
ATOM 665 C C . LYS A 1 84 ? -17.285 12.368 29.411 1.00 76.94 84 LYS A C 1
ATOM 667 O O . LYS A 1 84 ? -17.260 11.746 30.469 1.00 76.94 84 LYS A O 1
ATOM 672 N N . ARG A 1 85 ? -16.487 13.421 29.191 1.00 77.88 85 ARG A N 1
ATOM 673 C CA . ARG A 1 85 ? -15.552 13.954 30.201 1.00 77.88 85 ARG A CA 1
ATOM 674 C C . ARG A 1 8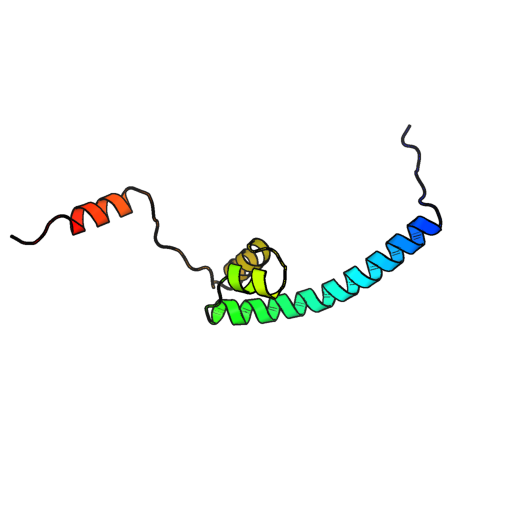5 ? -16.276 14.600 31.379 1.00 77.88 85 ARG A C 1
ATOM 676 O O . ARG A 1 85 ? -15.844 14.410 32.508 1.00 77.88 85 ARG A O 1
ATOM 683 N N . ALA A 1 86 ? -17.367 15.321 31.121 1.00 76.38 86 ALA A N 1
ATOM 684 C CA . ALA A 1 86 ? -18.194 15.919 32.164 1.00 76.38 86 ALA A CA 1
ATOM 685 C C . ALA A 1 86 ? -18.858 14.848 33.047 1.00 76.38 86 ALA A C 1
ATOM 687 O O . ALA A 1 86 ? -18.787 14.947 34.265 1.00 76.38 86 ALA A O 1
ATOM 688 N N . GLN A 1 87 ? -19.409 13.784 32.451 1.00 75.56 87 GLN A N 1
ATOM 689 C CA . GLN A 1 87 ? -19.992 12.659 33.199 1.00 75.56 87 GLN A CA 1
ATOM 690 C C . GLN A 1 87 ? -18.953 11.877 34.017 1.00 75.56 87 GLN A C 1
ATOM 692 O O . GLN A 1 87 ? -19.251 11.427 35.115 1.00 75.56 87 GLN A O 1
ATOM 697 N N . ALA A 1 88 ? -17.724 11.728 33.512 1.00 72.81 88 ALA A N 1
ATOM 698 C CA . ALA A 1 88 ? -16.640 11.074 34.249 1.00 72.81 88 ALA A CA 1
ATOM 699 C C . ALA A 1 88 ? -16.060 11.937 35.391 1.00 72.81 88 ALA A C 1
ATOM 701 O O . ALA A 1 88 ? -15.364 11.408 36.256 1.00 72.81 88 ALA A O 1
ATOM 702 N N . ALA A 1 89 ? -16.318 13.250 35.388 1.00 69.25 89 ALA A N 1
ATOM 703 C CA . ALA A 1 89 ? -15.830 14.196 36.390 1.00 69.25 89 ALA A CA 1
ATOM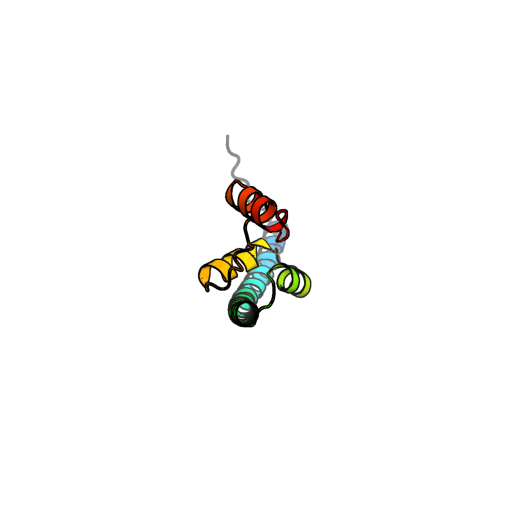 704 C C . ALA A 1 89 ? -16.783 14.382 37.587 1.00 69.25 89 ALA A C 1
ATOM 706 O O . ALA A 1 89 ? -16.418 15.083 38.530 1.00 69.25 89 ALA A O 1
ATOM 707 N N . GLU A 1 90 ? -17.964 13.756 37.584 1.00 59.78 90 GLU A N 1
ATOM 708 C CA . GLU A 1 90 ? -18.844 13.678 38.754 1.00 59.78 90 GLU A CA 1
ATOM 709 C C . GLU A 1 90 ? -18.611 12.350 39.499 1.00 59.78 90 GLU A C 1
ATOM 711 O O . GLU A 1 90 ? -19.224 11.335 39.162 1.00 59.78 90 GLU A O 1
ATOM 716 N N . PRO A 1 91 ? -17.723 12.295 40.512 1.00 61.03 91 PRO A N 1
ATOM 717 C CA . PRO A 1 91 ? -17.695 11.156 41.410 1.00 61.03 91 PRO A CA 1
ATOM 718 C C . PRO A 1 91 ? -18.948 11.182 42.292 1.00 61.03 91 PRO A C 1
ATOM 720 O O . PRO A 1 91 ? -19.356 12.230 42.797 1.00 61.03 91 PRO A O 1
ATOM 723 N N . SER A 1 92 ? -19.532 9.995 42.458 1.00 60.28 92 SER A N 1
ATOM 724 C CA . SER A 1 92 ? -20.596 9.661 43.406 1.00 60.28 92 SER A CA 1
ATOM 725 C C . SER A 1 92 ? -20.486 10.462 44.706 1.00 60.28 92 SER A C 1
ATOM 727 O O . SER A 1 92 ? -19.440 10.442 45.360 1.00 60.28 92 SER A O 1
ATOM 729 N N . LYS A 1 93 ? -21.580 11.135 45.080 1.00 53.03 93 LYS A N 1
ATOM 730 C CA . LYS A 1 93 ? -21.832 11.476 46.485 1.00 53.03 93 LYS A CA 1
ATOM 731 C C . LYS A 1 93 ? -22.054 10.207 47.302 1.00 53.03 93 LYS A C 1
ATOM 733 O O . LYS A 1 93 ? -22.451 9.185 46.691 1.00 53.03 93 LYS A O 1
#